Protein AF-A0A0J6XKF6-F1 (afdb_monomer)

Solvent-accessible surface area (backbone atoms only — not comparable to full-atom values): 7066 Å² total; per-residue (Å²): 132,75,73,51,77,69,74,64,71,83,56,68,88,25,48,46,90,86,54,68,36,52,12,81,83,78,58,50,76,26,40,32,30,39,88,82,63,46,31,32,48,68,67,58,46,34,51,47,52,69,75,41,78,88,53,66,70,36,59,46,75,84,47,89,100,44,85,65,45,46,38,28,28,76,81,47,45,34,75,59,80,85,62,72,72,78,72,7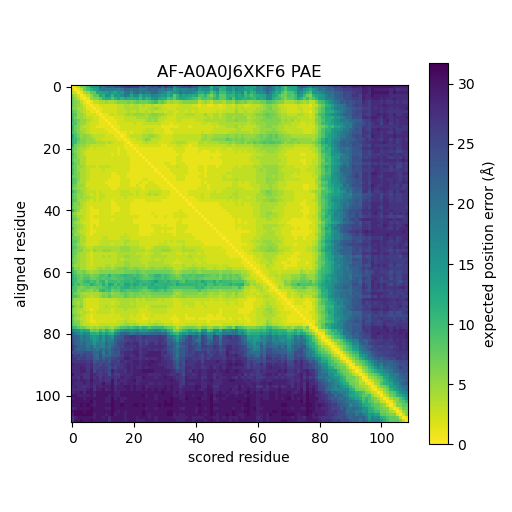9,68,75,81,74,75,76,75,76,86,57,97,79,71,67,85,80,88,76,87,82,134

pLDDT: mean 78.41, std 20.18, range [34.53, 98.44]

Nearest PDB structures (foldseek):
  4e7x-assembly2_B  TM=2.929E-01  e=8.568E+00  Schizosaccharomyces pombe 972h-

Foldseek 3Di:
DDADQFADPVDCVQFQPPFWAQAPQHGDTARGAAPVRHRHDRVSLSVVQVVCVVAAWDWADDDPPDDIDTQTHPRHGYDHPPPVPPPPPPPPPPDPDDPPPPDDDDDDD

Sequence (109 aa):
MAAYRYLNWGDASHYDRTRDLPCVLCGRPTPLRSHTAEPVHKVCAEDWNAGNPDQPRRYTLPAKDKPQYDVGTWRFHNDGLNTATPRRTAVTELRPPGPEDGPLDLFAA

Mean predicted aligned error: 12.8 Å

Structure (mmCIF, N/CA/C/O backbone):
data_AF-A0A0J6XKF6-F1
#
_entry.id   AF-A0A0J6XKF6-F1
#
loop_
_atom_site.group_PDB
_atom_site.id
_atom_site.type_symbol
_atom_site.label_atom_id
_atom_site.label_alt_id
_atom_site.label_comp_id
_atom_site.label_asym_id
_atom_site.label_entity_id
_atom_site.label_seq_id
_atom_site.pdbx_PDB_ins_code
_atom_site.Cartn_x
_atom_site.Cartn_y
_atom_site.Cartn_z
_atom_site.occupancy
_atom_site.B_iso_or_equiv
_atom_site.auth_seq_id
_atom_site.auth_comp_id
_atom_site.auth_asym_id
_atom_site.auth_atom_id
_atom_site.pdbx_PDB_model_num
ATOM 1 N N . MET A 1 1 ? 17.480 -5.467 -11.869 1.00 49.34 1 MET A N 1
ATOM 2 C CA . MET A 1 1 ? 16.355 -4.519 -11.705 1.00 49.34 1 MET A CA 1
ATOM 3 C C . MET A 1 1 ? 16.319 -4.104 -10.246 1.00 49.34 1 MET A C 1
ATOM 5 O O . MET A 1 1 ? 16.296 -4.987 -9.402 1.00 49.34 1 MET A O 1
ATOM 9 N N . ALA A 1 2 ? 16.416 -2.811 -9.935 1.00 48.88 2 ALA A N 1
ATOM 10 C CA . ALA A 1 2 ? 16.329 -2.358 -8.548 1.00 48.88 2 ALA A CA 1
ATOM 11 C C . ALA A 1 2 ? 14.874 -2.478 -8.078 1.00 48.88 2 ALA A C 1
ATO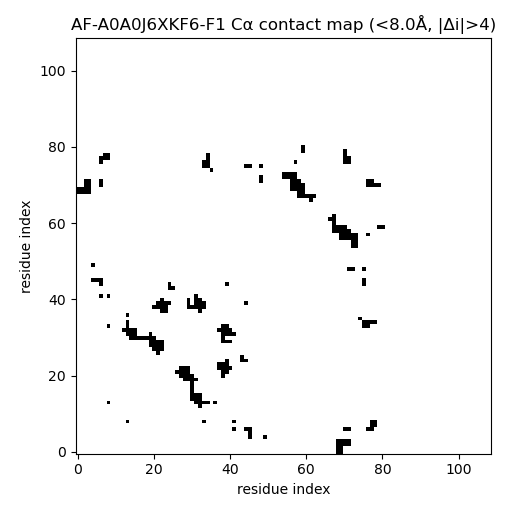M 13 O O . ALA A 1 2 ? 13.980 -1.925 -8.719 1.00 48.88 2 ALA A O 1
ATOM 14 N N . ALA A 1 3 ? 14.647 -3.225 -6.998 1.00 59.16 3 ALA A N 1
ATOM 15 C CA . ALA A 1 3 ? 13.335 -3.304 -6.380 1.00 59.16 3 ALA A CA 1
ATOM 16 C C . ALA A 1 3 ? 12.975 -1.935 -5.801 1.00 59.16 3 ALA A C 1
ATOM 18 O O . ALA A 1 3 ? 13.797 -1.298 -5.133 1.00 59.16 3 ALA A O 1
ATOM 19 N N . TYR A 1 4 ? 11.765 -1.459 -6.079 1.00 65.81 4 TYR A N 1
ATOM 20 C CA . TYR A 1 4 ? 11.335 -0.171 -5.556 1.00 65.81 4 TYR A CA 1
ATOM 21 C C . TYR A 1 4 ? 11.177 -0.285 -4.041 1.00 65.81 4 TYR A C 1
ATOM 23 O O . TYR A 1 4 ? 10.432 -1.127 -3.541 1.00 65.81 4 TYR A O 1
ATOM 31 N N . ARG A 1 5 ? 11.930 0.547 -3.317 1.00 68.06 5 ARG A N 1
ATOM 32 C CA . ARG A 1 5 ? 12.084 0.430 -1.862 1.00 68.06 5 ARG A CA 1
ATOM 33 C C . ARG A 1 5 ? 10.950 1.083 -1.069 1.00 68.06 5 ARG A C 1
ATOM 35 O O . ARG A 1 5 ? 10.733 0.703 0.071 1.00 68.06 5 ARG A O 1
ATOM 42 N N . TYR A 1 6 ? 10.240 2.040 -1.668 1.00 84.88 6 TYR A N 1
ATOM 43 C CA . TYR A 1 6 ? 9.215 2.838 -0.991 1.00 84.88 6 TYR A CA 1
ATOM 44 C C . TYR A 1 6 ? 7.879 2.847 -1.738 1.00 84.88 6 TYR A C 1
ATOM 46 O O . TYR A 1 6 ? 7.825 2.859 -2.953 1.00 84.88 6 TYR A O 1
ATOM 54 N N . LEU A 1 7 ? 6.753 2.870 -1.054 1.00 90.19 7 LEU A N 1
ATOM 55 C CA . LEU A 1 7 ? 5.475 3.039 -1.731 1.00 90.19 7 LEU A CA 1
ATOM 56 C C . LEU A 1 7 ? 5.171 4.538 -1.888 1.00 90.19 7 LEU A C 1
ATOM 58 O O . LEU A 1 7 ? 5.540 5.359 -1.055 1.00 90.19 7 LEU A O 1
ATOM 62 N N . ASN A 1 8 ? 4.527 4.950 -2.966 1.00 88.00 8 ASN A N 1
ATOM 63 C CA . ASN A 1 8 ? 4.045 6.300 -3.190 1.00 88.00 8 ASN A CA 1
ATOM 64 C C . ASN A 1 8 ? 2.521 6.251 -3.263 1.00 88.00 8 ASN A C 1
ATOM 66 O O . ASN A 1 8 ? 1.943 6.140 -4.336 1.00 88.00 8 ASN A O 1
ATOM 70 N N . TRP A 1 9 ? 1.901 6.323 -2.089 1.00 90.31 9 TRP A N 1
ATOM 71 C CA . TRP A 1 9 ? 0.452 6.375 -1.889 1.00 90.31 9 TRP A CA 1
ATOM 72 C C . TRP A 1 9 ? 0.010 7.776 -1.458 1.00 90.31 9 TRP A C 1
ATOM 74 O O . TRP A 1 9 ? -0.803 7.932 -0.555 1.00 90.31 9 TRP A O 1
ATOM 84 N N . GLY A 1 10 ? 0.623 8.811 -2.041 1.00 85.25 10 GLY A N 1
ATOM 85 C CA . GLY A 1 10 ? 0.287 10.207 -1.742 1.00 85.25 10 GLY A CA 1
ATOM 86 C C . GLY A 1 10 ? -1.058 10.659 -2.320 1.00 85.25 10 GLY A C 1
ATOM 87 O O . GLY A 1 10 ? -1.545 11.724 -1.945 1.00 85.25 10 GLY A O 1
ATOM 88 N N . ASP A 1 11 ? -1.652 9.875 -3.223 1.00 86.75 11 ASP A N 1
ATOM 89 C CA . ASP A 1 11 ? -2.969 10.161 -3.783 1.00 86.75 11 ASP A CA 1
ATOM 90 C C . ASP A 1 11 ? -4.073 10.019 -2.722 1.00 86.75 11 ASP A C 1
ATOM 92 O O . ASP A 1 11 ? -4.058 9.112 -1.886 1.00 86.75 11 ASP A O 1
ATOM 96 N N . ALA A 1 12 ? -5.055 10.922 -2.759 1.00 88.19 12 ALA A N 1
ATOM 97 C CA . ALA A 1 12 ? -6.137 10.956 -1.779 1.00 88.19 12 ALA A CA 1
ATOM 98 C C . ALA A 1 12 ? -7.028 9.702 -1.813 1.00 88.19 12 ALA A C 1
ATOM 100 O O . ALA A 1 12 ? -7.674 9.411 -0.807 1.00 88.19 12 ALA A O 1
ATOM 101 N N . SER A 1 13 ? -7.051 8.950 -2.919 1.00 89.12 13 SER A N 1
ATOM 102 C CA . SER A 1 13 ? -7.789 7.684 -3.038 1.00 89.12 13 SER A CA 1
ATOM 103 C C . SER A 1 13 ? -7.317 6.611 -2.055 1.00 89.12 13 SER A C 1
ATOM 105 O O . SER A 1 13 ? -8.110 5.760 -1.653 1.00 89.12 13 SER A O 1
ATOM 107 N N . HIS A 1 14 ? -6.069 6.693 -1.591 1.00 93.56 14 HIS A N 1
ATOM 108 C CA . HIS A 1 14 ? -5.555 5.809 -0.553 1.00 93.56 14 HIS A CA 1
ATOM 109 C C . HIS A 1 14 ? -6.029 6.182 0.855 1.00 93.56 14 HIS A C 1
ATOM 111 O O . HIS A 1 14 ? -5.785 5.420 1.784 1.00 93.56 14 HIS A O 1
ATOM 117 N N . TYR A 1 15 ? -6.692 7.321 1.059 1.00 94.19 15 TYR A N 1
ATOM 118 C CA . TYR A 1 15 ? -7.076 7.800 2.386 1.00 94.19 15 TYR A CA 1
ATOM 119 C C . TYR A 1 15 ? -8.593 7.768 2.576 1.00 94.19 15 TYR A C 1
ATOM 121 O O . TYR A 1 15 ? -9.328 8.602 2.047 1.00 94.19 15 TYR A O 1
ATOM 129 N N . ASP A 1 16 ? -9.065 6.858 3.424 1.00 94.00 16 ASP A N 1
ATOM 130 C CA . ASP A 1 16 ? -10.431 6.885 3.938 1.00 94.00 16 ASP A CA 1
ATOM 131 C C . ASP A 1 16 ? -10.503 7.873 5.108 1.00 94.00 16 ASP A C 1
ATOM 133 O O . ASP A 1 16 ? -10.082 7.586 6.226 1.00 94.00 16 ASP A O 1
ATOM 137 N N . ARG A 1 17 ? -11.027 9.072 4.841 1.00 92.50 17 ARG A N 1
ATOM 138 C CA . ARG A 1 17 ? -11.129 10.147 5.843 1.00 92.50 17 ARG A CA 1
ATOM 139 C C . ARG A 1 17 ? -12.273 9.953 6.838 1.00 92.50 17 ARG A C 1
ATOM 141 O O . ARG A 1 17 ? -12.425 10.769 7.741 1.00 92.50 17 ARG A O 1
ATOM 148 N N . THR A 1 18 ? -13.106 8.933 6.640 1.00 94.38 18 THR A N 1
ATOM 149 C CA . THR A 1 18 ? -14.315 8.719 7.446 1.00 94.38 18 THR A CA 1
ATOM 150 C C . THR A 1 18 ? -14.114 7.702 8.555 1.00 94.38 18 THR A C 1
ATOM 152 O O . THR A 1 18 ? -14.823 7.753 9.559 1.00 94.38 18 THR A O 1
ATOM 155 N N . ARG A 1 19 ? -13.161 6.779 8.388 1.00 94.12 19 ARG A N 1
ATOM 156 C CA . ARG A 1 19 ? -12.911 5.717 9.362 1.00 94.12 19 ARG A CA 1
ATOM 157 C C . ARG A 1 19 ? -11.501 5.146 9.283 1.00 94.12 19 ARG A C 1
ATOM 159 O O . ARG A 1 19 ? -10.967 4.860 8.207 1.00 94.12 19 ARG A O 1
ATOM 166 N N . ASP A 1 20 ? -10.988 4.820 10.460 1.00 97.00 20 ASP A N 1
ATOM 167 C CA . ASP A 1 20 ? -9.832 3.951 10.604 1.00 97.00 20 ASP A CA 1
ATOM 168 C C . ASP A 1 20 ? -10.272 2.487 10.634 1.00 97.00 20 ASP A C 1
ATOM 170 O O . ASP A 1 20 ? -11.270 2.121 11.257 1.00 97.00 20 ASP A O 1
ATOM 174 N N . LEU A 1 21 ? -9.501 1.636 9.964 1.00 97.75 21 LEU A N 1
ATOM 175 C CA . LEU A 1 21 ? -9.660 0.184 10.000 1.00 97.75 21 LEU A CA 1
ATOM 176 C C . LEU A 1 21 ? -8.360 -0.458 10.493 1.00 97.75 21 LEU A C 1
ATOM 178 O O . LEU A 1 21 ? -7.294 0.137 10.324 1.00 97.75 21 LEU A O 1
ATOM 182 N N . PRO A 1 22 ? -8.407 -1.651 11.107 1.00 98.31 22 PRO A N 1
ATOM 183 C CA . PRO A 1 22 ? -7.199 -2.331 11.553 1.00 98.31 22 PRO A CA 1
ATOM 184 C C . PRO A 1 22 ? -6.321 -2.688 10.352 1.00 98.31 22 PRO A C 1
ATOM 186 O O . PRO A 1 22 ? -6.782 -3.296 9.388 1.00 98.31 22 PRO A O 1
ATOM 189 N N . CYS A 1 23 ? -5.045 -2.317 10.419 1.00 98.44 23 CYS A N 1
ATOM 190 C CA . CYS A 1 23 ? -4.045 -2.681 9.427 1.00 98.44 23 CYS A CA 1
ATOM 191 C C . CYS A 1 23 ? -3.959 -4.206 9.295 1.00 98.44 23 CYS A C 1
ATOM 193 O O . CYS A 1 23 ? -3.734 -4.896 10.289 1.00 98.44 23 CYS A O 1
ATOM 195 N N . VAL A 1 24 ? -4.057 -4.733 8.075 1.00 98.31 24 VAL A N 1
ATOM 196 C CA . VAL A 1 24 ? -4.030 -6.184 7.806 1.00 98.31 24 VAL A CA 1
ATOM 197 C C . VAL A 1 24 ? -2.705 -6.862 8.169 1.00 98.31 24 VAL A C 1
ATOM 199 O O . VAL A 1 24 ? -2.636 -8.086 8.186 1.00 98.31 24 VAL A O 1
ATOM 202 N N . LEU A 1 25 ? -1.651 -6.087 8.445 1.00 98.12 25 LEU A N 1
ATOM 203 C CA . LEU A 1 25 ? -0.327 -6.602 8.804 1.00 98.12 25 LEU A CA 1
ATOM 204 C C . LEU A 1 25 ? -0.008 -6.466 10.297 1.00 98.12 25 LEU A C 1
ATOM 206 O O . LEU A 1 25 ? 0.581 -7.373 10.871 1.00 98.12 25 LEU A O 1
ATOM 210 N N . CYS A 1 26 ? -0.382 -5.353 10.938 1.00 98.12 26 CYS A N 1
ATOM 211 C CA . CYS A 1 26 ? -0.018 -5.084 12.338 1.00 98.12 26 CYS A CA 1
ATOM 212 C C . CYS A 1 26 ? -1.216 -4.899 13.284 1.00 98.12 26 CYS A C 1
ATOM 214 O O . CYS A 1 26 ? -1.023 -4.694 14.481 1.00 98.12 26 CYS A O 1
ATOM 216 N N . GLY A 1 27 ? -2.447 -4.908 12.767 1.00 98.00 27 GLY A N 1
ATOM 217 C CA . GLY A 1 27 ? -3.694 -4.766 13.528 1.00 98.00 27 GLY A CA 1
ATOM 218 C C . GLY A 1 27 ? -4.005 -3.356 14.043 1.00 98.00 27 GLY A C 1
ATOM 219 O O . GLY A 1 27 ? -5.131 -3.095 14.459 1.00 98.00 27 GLY A O 1
ATOM 220 N N . ARG A 1 28 ? -3.050 -2.420 14.006 1.00 98.19 28 ARG A N 1
ATOM 221 C CA . ARG A 1 28 ? -3.255 -1.042 14.484 1.00 98.19 28 ARG A CA 1
ATOM 222 C C . ARG A 1 28 ? -4.155 -0.247 13.527 1.00 98.19 28 ARG A C 1
ATOM 224 O O . ARG A 1 28 ? -4.087 -0.490 12.322 1.00 98.19 28 ARG A O 1
ATOM 231 N N . PRO A 1 29 ? -4.959 0.710 14.021 1.00 98.19 29 PRO A N 1
ATOM 232 C CA . PRO A 1 29 ? -5.844 1.508 13.175 1.00 98.19 29 PRO A CA 1
ATOM 233 C C . PRO A 1 29 ? -5.069 2.283 12.096 1.00 98.19 29 PRO A C 1
ATOM 235 O O . PRO A 1 29 ? -3.956 2.766 12.332 1.00 98.19 29 PRO A O 1
ATOM 238 N N . THR A 1 30 ? -5.649 2.371 10.898 1.00 97.62 30 THR A N 1
ATOM 239 C CA . THR A 1 30 ? -5.123 3.155 9.777 1.00 97.62 30 THR A CA 1
ATOM 240 C C . THR A 1 30 ? -6.245 3.743 8.909 1.00 97.62 30 THR A C 1
ATOM 242 O O . THR A 1 30 ? -7.178 3.015 8.532 1.00 97.62 30 THR A O 1
ATOM 245 N N . PRO A 1 31 ? -6.135 5.022 8.505 1.00 96.94 31 PRO A N 1
ATOM 246 C CA . PRO A 1 31 ? -6.993 5.601 7.471 1.00 96.94 31 PRO A CA 1
ATOM 247 C C . PRO A 1 31 ? -6.545 5.178 6.064 1.00 96.94 31 PRO A C 1
ATOM 249 O O . PRO A 1 31 ? -7.267 5.369 5.090 1.00 96.94 31 PRO A O 1
ATOM 252 N N . LEU A 1 32 ? -5.344 4.606 5.940 1.00 96.56 32 LEU A N 1
ATOM 253 C CA . LEU A 1 32 ? -4.717 4.309 4.661 1.00 96.56 32 LEU A CA 1
ATOM 254 C C . LEU A 1 32 ? -5.231 2.993 4.060 1.00 96.56 32 LEU A C 1
ATOM 256 O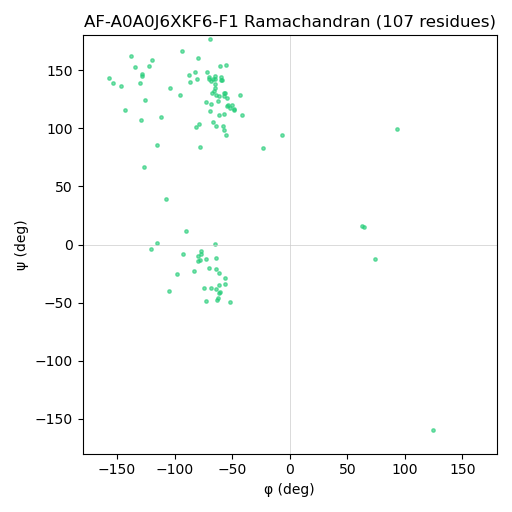 O . LEU A 1 32 ? -5.582 2.051 4.780 1.00 96.56 32 LEU A O 1
ATOM 260 N N . ARG A 1 33 ? -5.272 2.937 2.733 1.00 96.06 33 ARG A N 1
ATOM 261 C CA . ARG A 1 33 ? -5.752 1.828 1.913 1.00 96.06 33 ARG A CA 1
ATOM 262 C C . ARG A 1 33 ? -4.709 1.497 0.852 1.00 96.06 33 ARG A C 1
ATOM 264 O O . ARG A 1 33 ? -4.130 2.404 0.266 1.00 96.06 33 ARG A O 1
ATOM 271 N N . SER A 1 34 ? -4.478 0.218 0.584 1.00 94.12 34 SER A N 1
ATOM 272 C CA . SER A 1 34 ? -3.703 -0.217 -0.583 1.00 94.12 34 SER A CA 1
ATOM 273 C C . SER A 1 34 ? -4.473 0.060 -1.884 1.00 94.12 34 SER A C 1
ATOM 275 O O . SER A 1 34 ? -5.642 0.447 -1.860 1.00 94.12 34 SER A O 1
ATOM 277 N N . HIS A 1 35 ? -3.853 -0.226 -3.031 1.00 89.75 35 HIS A N 1
ATOM 278 C CA . HIS A 1 35 ? -4.525 -0.189 -4.336 1.00 89.75 35 HIS A CA 1
ATOM 279 C C . HIS A 1 35 ? -5.775 -1.098 -4.406 1.00 89.75 35 HIS A C 1
ATOM 281 O O . HIS A 1 35 ? -6.731 -0.804 -5.116 1.00 89.75 35 HIS A O 1
ATOM 287 N N . THR A 1 36 ? -5.802 -2.193 -3.638 1.00 89.50 36 THR A N 1
ATOM 288 C CA . THR A 1 36 ? -6.939 -3.128 -3.528 1.00 89.50 36 THR A CA 1
ATOM 289 C C . THR A 1 36 ? -7.923 -2.761 -2.413 1.00 89.50 36 THR A C 1
ATOM 291 O O . THR A 1 36 ? -8.788 -3.562 -2.066 1.00 89.50 36 THR A O 1
ATOM 294 N N . ALA A 1 37 ? -7.803 -1.558 -1.847 1.00 91.94 37 ALA A N 1
ATOM 295 C CA . ALA A 1 37 ? -8.564 -1.075 -0.698 1.00 91.94 37 ALA A CA 1
ATOM 296 C C . ALA A 1 37 ? -8.320 -1.830 0.630 1.00 91.94 37 ALA A C 1
ATOM 298 O O . ALA A 1 37 ? -9.077 -1.645 1.586 1.00 91.94 37 ALA A O 1
ATOM 299 N N . GLU A 1 38 ? -7.253 -2.635 0.744 1.00 95.69 38 GLU A N 1
ATOM 300 C CA . GLU A 1 38 ? -6.876 -3.261 2.021 1.00 95.69 38 GLU A CA 1
ATOM 301 C C . GLU A 1 38 ? -6.408 -2.186 3.016 1.00 95.69 38 GLU A C 1
ATOM 303 O O . GLU A 1 38 ? -5.549 -1.373 2.664 1.00 95.69 38 GLU A O 1
ATOM 308 N N . PRO A 1 39 ? -6.911 -2.160 4.265 1.00 97.69 39 PRO A N 1
ATOM 309 C CA . PRO A 1 39 ? -6.410 -1.235 5.270 1.00 97.69 39 PRO A CA 1
ATOM 310 C C . PRO A 1 39 ? -4.990 -1.629 5.668 1.00 97.69 39 PRO A C 1
ATOM 312 O O . PRO A 1 39 ? -4.763 -2.698 6.229 1.00 97.69 39 PRO A O 1
ATOM 315 N N . VAL A 1 40 ? -4.008 -0.783 5.370 1.00 98.12 40 VAL A N 1
ATOM 316 C CA . VAL A 1 40 ? -2.602 -1.094 5.645 1.00 98.12 40 VAL A CA 1
ATOM 317 C C . VAL A 1 40 ? -1.797 0.187 5.823 1.00 98.12 40 VAL A C 1
ATOM 319 O O . VAL A 1 40 ? -2.003 1.163 5.106 1.00 98.12 40 VAL A O 1
ATOM 322 N N . HIS A 1 41 ? -0.884 0.224 6.795 1.00 97.44 41 HIS A N 1
ATOM 323 C CA . HIS A 1 41 ? 0.081 1.323 6.870 1.00 97.44 41 HIS A CA 1
ATOM 324 C C . HIS A 1 41 ? 1.076 1.204 5.721 1.00 97.44 41 HIS A C 1
ATOM 326 O O . HIS A 1 41 ? 1.540 0.108 5.412 1.00 97.44 41 HIS A O 1
ATOM 332 N N . LYS A 1 42 ? 1.477 2.341 5.153 1.00 94.62 42 LYS A N 1
ATOM 333 C CA . LYS A 1 42 ? 2.491 2.397 4.096 1.00 94.62 42 LYS A CA 1
ATOM 334 C C . LYS A 1 42 ? 3.766 1.643 4.490 1.00 94.62 42 LYS A C 1
ATOM 336 O O . LYS A 1 42 ? 4.215 0.786 3.744 1.00 94.62 42 LYS A O 1
ATOM 341 N N . VAL A 1 43 ? 4.283 1.913 5.690 1.00 95.81 43 VAL A N 1
ATOM 342 C CA . VAL A 1 43 ? 5.495 1.259 6.204 1.00 95.81 43 VAL A CA 1
ATOM 343 C C . VAL A 1 43 ? 5.321 -0.254 6.338 1.00 95.81 43 VAL A C 1
ATOM 345 O O . VAL A 1 43 ? 6.184 -1.006 5.914 1.00 95.81 43 VAL A O 1
ATOM 348 N N . CYS A 1 44 ? 4.165 -0.727 6.818 1.00 97.12 44 CYS A N 1
ATOM 349 C CA . CYS A 1 44 ? 3.915 -2.163 6.915 1.00 97.12 44 CYS A CA 1
ATOM 350 C C . CYS A 1 44 ? 3.891 -2.823 5.529 1.00 97.12 44 CYS A C 1
ATOM 352 O O . CYS A 1 44 ? 4.396 -3.929 5.366 1.00 97.12 44 CYS A O 1
ATOM 354 N N . ALA A 1 45 ? 3.321 -2.153 4.528 1.00 96.00 45 ALA A N 1
ATOM 355 C CA . ALA A 1 45 ? 3.306 -2.649 3.157 1.00 96.00 45 ALA A CA 1
ATOM 356 C C . ALA A 1 45 ? 4.709 -2.658 2.513 1.00 96.00 45 ALA A C 1
ATOM 358 O O . ALA A 1 45 ? 5.047 -3.596 1.789 1.00 96.00 45 ALA A O 1
ATOM 359 N N . GLU A 1 46 ? 5.542 -1.654 2.799 1.00 94.19 46 GLU A N 1
ATOM 360 C CA . GLU A 1 46 ? 6.954 -1.608 2.391 1.00 94.19 46 GLU A CA 1
ATOM 361 C C . GLU A 1 46 ? 7.766 -2.741 3.036 1.00 94.19 46 GLU A C 1
ATOM 363 O O . GLU A 1 46 ? 8.458 -3.476 2.328 1.00 94.19 46 GLU A O 1
ATOM 368 N N . ASP A 1 47 ? 7.617 -2.941 4.348 1.00 95.06 47 ASP A N 1
ATOM 369 C CA . ASP A 1 47 ? 8.262 -4.030 5.090 1.00 95.06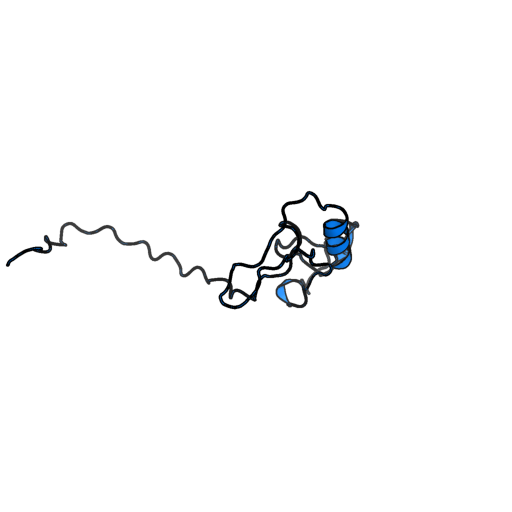 47 ASP A CA 1
ATOM 370 C C . ASP A 1 47 ? 7.829 -5.398 4.554 1.00 95.06 47 ASP A C 1
ATOM 372 O O . ASP A 1 47 ? 8.656 -6.292 4.370 1.00 95.06 47 ASP A O 1
ATOM 376 N N . TRP A 1 48 ? 6.543 -5.558 4.223 1.00 95.12 48 TRP A N 1
ATOM 377 C CA . TRP A 1 48 ? 6.043 -6.777 3.594 1.00 95.12 48 TRP A CA 1
ATOM 378 C C . TRP A 1 48 ? 6.688 -7.008 2.224 1.00 95.12 48 TRP A C 1
ATOM 380 O O . TRP A 1 48 ? 7.165 -8.107 1.953 1.00 95.12 48 TRP A O 1
ATOM 390 N N . ASN A 1 49 ? 6.782 -5.983 1.374 1.00 93.19 49 ASN A N 1
ATOM 391 C CA . ASN A 1 49 ? 7.452 -6.096 0.075 1.00 93.19 49 ASN A CA 1
ATOM 392 C C . ASN A 1 49 ? 8.941 -6.454 0.197 1.00 93.19 49 ASN A C 1
ATOM 394 O O . ASN A 1 49 ? 9.459 -7.150 -0.675 1.00 93.19 49 ASN A O 1
ATOM 398 N N . ALA A 1 50 ? 9.623 -5.967 1.237 1.00 91.12 50 ALA A N 1
ATOM 399 C CA . ALA A 1 50 ? 11.025 -6.283 1.505 1.00 91.12 50 ALA A CA 1
ATOM 400 C C . ALA A 1 50 ? 11.207 -7.703 2.070 1.00 91.12 50 ALA A C 1
ATOM 402 O O . ALA A 1 50 ? 12.167 -8.385 1.716 1.00 91.12 50 ALA A O 1
ATOM 403 N N . GLY A 1 51 ? 10.280 -8.155 2.919 1.00 92.88 51 GLY A N 1
ATOM 404 C CA . GLY A 1 51 ? 10.294 -9.484 3.534 1.00 92.88 51 GLY A CA 1
ATOM 405 C C . GLY A 1 51 ? 9.796 -10.620 2.635 1.00 92.88 51 GLY A C 1
ATOM 406 O O . GLY A 1 51 ? 9.949 -11.779 3.006 1.00 92.88 51 GLY A O 1
ATOM 407 N N . ASN A 1 52 ? 9.217 -10.309 1.470 1.00 92.31 52 ASN A N 1
ATOM 408 C CA . ASN A 1 52 ? 8.648 -11.292 0.543 1.00 92.31 52 ASN A CA 1
ATOM 409 C C . ASN A 1 52 ? 9.222 -11.129 -0.886 1.00 92.31 52 ASN A C 1
ATOM 411 O O . ASN A 1 52 ? 8.507 -10.709 -1.804 1.00 92.31 52 ASN A O 1
ATOM 415 N N . PRO A 1 53 ? 10.526 -11.403 -1.098 1.00 88.88 53 PRO A N 1
ATOM 416 C CA . PRO A 1 53 ? 11.195 -11.202 -2.389 1.00 88.88 53 PRO A CA 1
ATOM 417 C C . PRO A 1 53 ? 10.751 -12.188 -3.483 1.00 88.88 53 PRO A C 1
ATOM 419 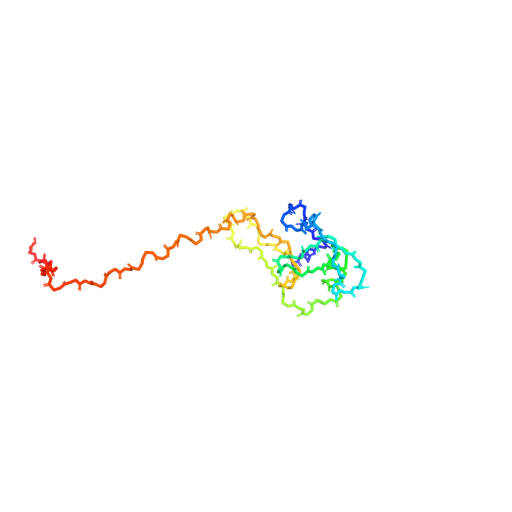O O . PRO A 1 53 ? 10.942 -11.917 -4.666 1.00 88.88 53 PRO A O 1
ATOM 422 N N . ASP A 1 54 ? 10.173 -13.320 -3.092 1.00 91.25 54 ASP A N 1
ATOM 423 C CA . ASP A 1 54 ? 9.634 -14.378 -3.949 1.00 91.25 54 ASP A CA 1
ATOM 424 C C . ASP A 1 54 ? 8.237 -14.055 -4.502 1.00 91.25 54 ASP A C 1
ATOM 426 O O . ASP A 1 54 ? 7.771 -14.697 -5.446 1.00 91.25 54 ASP A O 1
ATOM 430 N N . GLN A 1 55 ? 7.564 -13.044 -3.948 1.00 92.50 55 GLN A N 1
ATOM 431 C CA . GLN A 1 55 ? 6.226 -12.668 -4.386 1.00 92.50 55 GLN A CA 1
ATOM 432 C C . GLN A 1 55 ? 6.242 -12.036 -5.782 1.00 92.50 55 GLN A C 1
ATOM 434 O O . GLN A 1 55 ? 7.139 -11.246 -6.101 1.00 92.50 55 GLN A O 1
ATOM 439 N N . PRO A 1 56 ? 5.210 -12.303 -6.607 1.00 91.25 56 PRO A N 1
ATOM 440 C CA . PRO A 1 56 ? 5.087 -11.721 -7.934 1.00 91.25 56 PRO A CA 1
ATOM 441 C C . PRO A 1 56 ? 5.231 -10.193 -7.916 1.00 91.25 56 PRO A C 1
ATOM 443 O O . PRO A 1 56 ? 4.427 -9.468 -7.315 1.00 91.25 56 PRO A O 1
ATOM 446 N N . ARG A 1 57 ? 6.269 -9.706 -8.60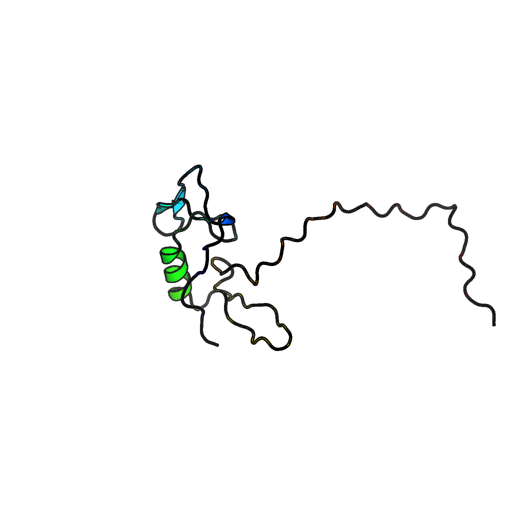3 1.00 90.38 57 ARG A N 1
ATOM 447 C CA . ARG A 1 57 ? 6.554 -8.278 -8.756 1.00 90.38 57 ARG A CA 1
ATOM 448 C C . ARG A 1 57 ? 5.686 -7.679 -9.853 1.00 90.38 57 ARG A C 1
ATOM 450 O O . ARG A 1 57 ? 5.436 -8.305 -10.885 1.00 90.38 57 ARG A O 1
ATOM 457 N N . ARG A 1 58 ? 5.244 -6.446 -9.635 1.00 89.56 58 ARG A N 1
ATOM 458 C CA . ARG A 1 58 ? 4.550 -5.640 -10.633 1.00 89.56 58 ARG A CA 1
ATOM 459 C C . ARG A 1 58 ? 5.527 -4.599 -11.160 1.00 89.56 58 ARG A C 1
ATOM 461 O O . ARG A 1 58 ? 6.214 -3.936 -10.392 1.00 89.56 58 ARG A O 1
ATOM 468 N N . TYR A 1 59 ? 5.554 -4.436 -12.474 1.00 87.75 59 TYR A N 1
ATOM 469 C CA . TYR A 1 59 ? 6.392 -3.454 -13.151 1.00 87.75 59 TYR A CA 1
ATOM 470 C C . TYR A 1 59 ? 5.523 -2.474 -13.934 1.00 87.75 59 TYR A C 1
ATOM 472 O O . TYR A 1 59 ? 4.377 -2.781 -14.275 1.00 87.75 59 TYR A O 1
ATOM 480 N N . THR A 1 60 ? 6.061 -1.295 -14.236 1.00 84.56 60 THR A N 1
ATOM 481 C CA . THR A 1 60 ? 5.405 -0.369 -15.163 1.00 84.56 60 THR A CA 1
ATOM 482 C C . THR A 1 60 ? 5.228 -0.986 -16.548 1.00 84.56 60 THR A C 1
ATOM 484 O O . THR A 1 60 ? 5.969 -1.884 -16.957 1.00 84.56 60 THR A O 1
ATOM 487 N N . LEU A 1 61 ? 4.222 -0.510 -17.285 1.00 82.31 61 LEU A N 1
ATOM 488 C CA . LEU A 1 61 ? 4.080 -0.870 -18.690 1.00 82.31 61 LEU A CA 1
ATOM 489 C C . LEU A 1 61 ? 5.266 -0.308 -19.489 1.00 82.31 61 LEU A C 1
ATOM 491 O O . LEU A 1 61 ? 5.736 0.793 -19.178 1.00 82.31 61 LEU A O 1
ATOM 495 N N . PRO A 1 62 ? 5.744 -1.030 -20.516 1.00 79.50 62 PRO A N 1
ATOM 496 C CA . PRO A 1 62 ? 6.768 -0.506 -21.404 1.00 79.50 62 PRO A CA 1
ATOM 497 C C . PRO A 1 62 ? 6.234 0.751 -22.100 1.00 79.50 62 PRO A C 1
ATOM 499 O O . PRO A 1 62 ? 5.155 0.737 -22.691 1.00 79.50 62 PRO A O 1
ATOM 502 N N . ALA A 1 63 ? 6.989 1.843 -22.022 1.00 79.81 63 ALA A N 1
ATOM 503 C CA . ALA A 1 63 ? 6.670 3.095 -22.692 1.00 79.81 63 ALA A CA 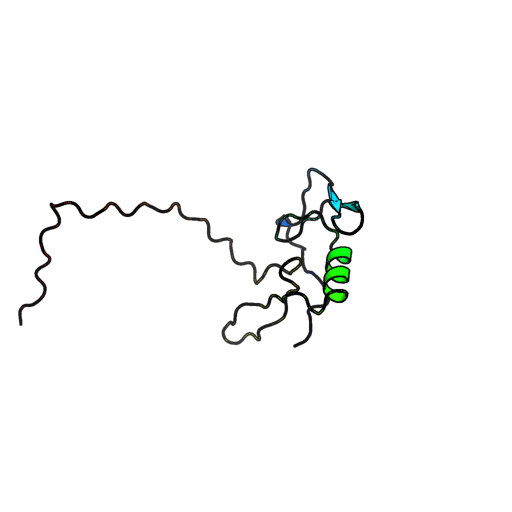1
ATOM 504 C C . ALA A 1 63 ? 7.884 3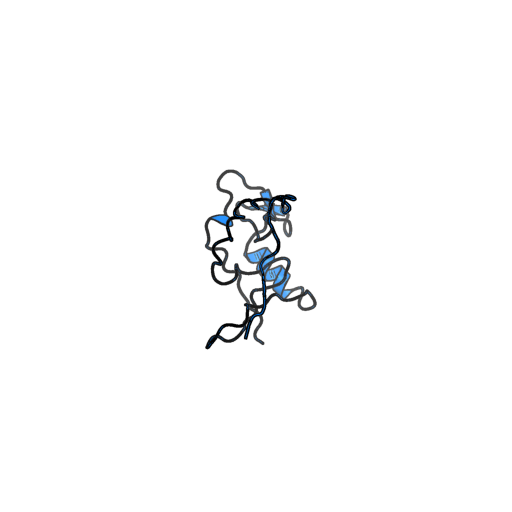.569 -23.490 1.00 79.81 63 ALA A C 1
ATOM 506 O O . ALA A 1 63 ? 9.030 3.347 -23.093 1.00 79.81 63 ALA A O 1
ATOM 507 N N . LYS A 1 64 ? 7.627 4.223 -24.627 1.00 83.38 64 LYS A N 1
ATOM 508 C CA . LYS A 1 64 ? 8.686 4.784 -25.467 1.00 83.38 64 LYS A CA 1
ATOM 509 C C . LYS A 1 64 ? 9.543 5.736 -24.624 1.00 83.38 64 LYS A C 1
ATOM 511 O O . LYS A 1 64 ? 9.004 6.576 -23.905 1.00 83.38 64 LYS A O 1
ATOM 516 N N . ASP A 1 65 ? 10.857 5.551 -24.689 1.00 83.94 65 ASP A N 1
ATOM 517 C CA . ASP A 1 65 ? 11.859 6.369 -23.996 1.00 83.94 65 ASP A CA 1
ATOM 518 C C . ASP A 1 65 ? 11.778 6.340 -22.454 1.00 83.94 65 ASP A C 1
ATOM 520 O O . ASP A 1 65 ? 12.389 7.172 -21.782 1.00 83.94 65 ASP A O 1
ATOM 524 N N . LYS A 1 66 ? 11.061 5.368 -21.863 1.00 76.31 66 LYS A N 1
ATOM 525 C CA . LYS A 1 66 ? 11.022 5.165 -20.408 1.00 76.31 66 LYS A CA 1
ATOM 526 C C . LYS A 1 66 ? 11.390 3.727 -20.042 1.00 76.31 66 LYS A C 1
ATOM 528 O O . LYS A 1 66 ? 10.727 2.798 -20.504 1.00 76.31 66 LYS A O 1
ATOM 533 N N . PRO A 1 67 ? 12.406 3.515 -19.185 1.00 78.56 67 PRO A N 1
ATOM 534 C CA . PRO A 1 67 ? 12.722 2.178 -18.714 1.00 78.56 67 PRO A CA 1
ATOM 535 C C . PRO A 1 67 ? 11.567 1.632 -17.872 1.00 78.56 67 PRO A C 1
ATOM 537 O O . PRO A 1 67 ? 10.951 2.356 -17.087 1.00 78.56 67 PRO A O 1
ATOM 540 N N . GLN A 1 68 ? 11.299 0.336 -18.014 1.00 81.81 68 GLN A N 1
ATOM 541 C CA . GLN A 1 68 ? 10.426 -0.380 -17.097 1.00 81.81 68 GLN A CA 1
ATOM 542 C C . GLN A 1 68 ? 11.070 -0.409 -15.704 1.00 81.81 68 GLN A C 1
ATOM 544 O O . GLN A 1 68 ? 12.261 -0.698 -15.569 1.00 81.81 68 GLN A O 1
ATOM 549 N N . TYR A 1 69 ? 10.290 -0.130 -14.664 1.00 82.75 69 TYR A N 1
ATOM 550 C CA . TYR A 1 69 ? 10.755 -0.198 -13.281 1.00 82.75 69 TYR A CA 1
ATOM 551 C C . TYR A 1 69 ? 9.742 -0.919 -12.396 1.00 82.75 69 TYR A C 1
ATOM 553 O O . TYR A 1 69 ? 8.550 -0.976 -12.701 1.00 82.75 69 TYR A O 1
ATOM 561 N N . ASP A 1 70 ? 10.257 -1.526 -11.328 1.00 88.31 70 ASP A N 1
ATOM 562 C CA . ASP A 1 70 ? 9.470 -2.216 -10.307 1.00 88.31 70 ASP A CA 1
ATOM 563 C C . ASP A 1 70 ? 8.583 -1.194 -9.585 1.00 88.31 70 ASP A C 1
ATOM 565 O O . ASP A 1 70 ? 9.030 -0.085 -9.294 1.00 88.31 70 ASP A O 1
ATOM 569 N N . VAL A 1 71 ? 7.329 -1.537 -9.317 1.00 90.12 71 VAL A N 1
ATOM 570 C CA . VAL A 1 71 ? 6.400 -0.693 -8.553 1.00 90.12 71 VAL A CA 1
ATOM 571 C C . VAL A 1 71 ? 5.974 -1.333 -7.236 1.00 90.12 71 VAL A C 1
ATOM 573 O O . VAL A 1 71 ? 5.194 -0.732 -6.508 1.00 90.12 71 VAL A O 1
ATOM 576 N N . GLY A 1 72 ? 6.482 -2.515 -6.901 1.00 90.75 72 GLY A N 1
ATOM 577 C CA . GLY A 1 72 ? 6.098 -3.289 -5.728 1.00 90.75 72 GLY A CA 1
ATOM 578 C C . GLY A 1 72 ? 5.638 -4.692 -6.107 1.00 90.75 72 GLY A C 1
ATOM 579 O O . GLY A 1 72 ? 5.926 -5.214 -7.183 1.00 90.75 72 GLY A O 1
ATOM 580 N N . THR A 1 73 ? 4.895 -5.321 -5.211 1.00 92.44 73 THR A N 1
ATOM 581 C CA . THR A 1 73 ? 4.239 -6.605 -5.473 1.00 92.44 73 THR A CA 1
ATOM 582 C C . THR A 1 73 ? 2.810 -6.396 -5.953 1.00 92.44 73 THR A C 1
ATOM 584 O O . THR A 1 73 ? 2.225 -5.324 -5.800 1.00 92.44 73 THR A O 1
ATOM 587 N N . TRP A 1 74 ? 2.189 -7.444 -6.486 1.00 91.56 74 TRP A N 1
ATOM 588 C CA . TRP A 1 74 ? 0.764 -7.392 -6.821 1.00 91.56 74 TRP A CA 1
ATOM 589 C C . TRP A 1 74 ? -0.131 -7.013 -5.641 1.00 91.56 74 TRP A C 1
ATOM 591 O O . TRP A 1 74 ? -1.105 -6.289 -5.835 1.00 91.56 74 TRP A O 1
ATOM 601 N N . ARG A 1 75 ? 0.230 -7.434 -4.425 1.00 93.75 75 ARG A N 1
ATOM 602 C CA . ARG A 1 75 ? -0.510 -7.085 -3.213 1.00 93.75 75 ARG A CA 1
ATOM 603 C C . ARG A 1 75 ? -0.313 -5.622 -2.818 1.00 93.75 75 ARG A C 1
ATOM 605 O O . ARG A 1 75 ? -1.285 -4.911 -2.579 1.00 93.75 75 ARG A O 1
ATOM 612 N N . PHE A 1 76 ? 0.938 -5.163 -2.783 1.00 94.06 76 PHE A N 1
ATOM 613 C CA . PHE A 1 76 ? 1.281 -3.792 -2.421 1.00 94.06 76 PHE A CA 1
ATOM 614 C C . PHE A 1 76 ? 2.205 -3.180 -3.470 1.00 94.06 76 PHE A C 1
ATOM 616 O O . PHE A 1 76 ? 3.393 -3.499 -3.538 1.00 94.06 76 PHE A O 1
ATOM 623 N N . HIS A 1 77 ? 1.663 -2.266 -4.268 1.00 92.75 77 HIS A N 1
ATOM 624 C CA . HIS A 1 77 ? 2.400 -1.543 -5.298 1.00 92.75 77 HIS A CA 1
ATOM 625 C C . HIS A 1 77 ? 2.020 -0.067 -5.336 1.00 92.75 77 HIS A C 1
ATOM 627 O O . HIS A 1 77 ? 0.983 0.340 -4.809 1.00 92.75 77 HIS A O 1
ATOM 633 N N . ASN A 1 78 ? 2.880 0.721 -5.973 1.00 88.44 78 ASN A N 1
ATOM 634 C CA . ASN A 1 78 ? 2.578 2.076 -6.402 1.00 88.44 78 ASN A CA 1
ATOM 635 C C . ASN A 1 78 ? 1.528 2.035 -7.493 1.00 88.44 78 ASN A C 1
ATOM 637 O O . ASN A 1 78 ? 1.600 1.189 -8.392 1.00 88.44 78 ASN A O 1
ATOM 641 N N . ASP A 1 79 ? 0.633 3.012 -7.464 1.00 76.25 79 ASP A N 1
ATOM 642 C CA . ASP A 1 79 ? -0.188 3.309 -8.619 1.00 76.25 79 ASP A CA 1
ATOM 643 C C . ASP A 1 79 ? 0.748 3.538 -9.811 1.00 76.25 79 ASP A C 1
ATOM 645 O O . ASP A 1 79 ? 1.653 4.380 -9.791 1.00 76.25 79 ASP A O 1
ATOM 649 N N . GLY A 1 80 ? 0.604 2.708 -10.844 1.00 61.19 80 GLY A N 1
ATOM 650 C CA . GLY A 1 80 ? 1.287 2.965 -12.104 1.00 61.19 80 GLY A CA 1
ATOM 651 C C . GLY A 1 80 ? 0.828 4.320 -12.636 1.00 61.19 80 GLY A C 1
ATOM 652 O O . GLY A 1 80 ? -0.338 4.656 -12.454 1.00 61.19 80 GLY A O 1
ATOM 653 N N . LEU A 1 81 ? 1.749 5.067 -13.267 1.00 51.62 81 LEU A N 1
ATOM 654 C CA . LEU A 1 81 ? 1.550 6.330 -14.004 1.00 51.62 81 LEU A CA 1
ATOM 655 C C . LEU A 1 81 ? 0.063 6.672 -14.136 1.00 51.62 81 LEU A C 1
ATOM 657 O O . LEU A 1 81 ? -0.547 6.093 -15.031 1.00 51.62 81 LEU A O 1
ATOM 661 N N . ASN A 1 82 ? -0.480 7.486 -13.206 1.00 42.31 82 ASN A N 1
ATOM 662 C CA . ASN A 1 82 ? -1.913 7.746 -12.979 1.00 42.31 82 ASN A CA 1
ATOM 663 C C . ASN A 1 82 ? -2.739 7.465 -14.230 1.00 42.31 82 ASN A C 1
ATOM 665 O O . ASN A 1 82 ? -2.985 8.355 -15.049 1.00 42.31 82 ASN A O 1
ATOM 669 N N . THR A 1 83 ? -3.094 6.199 -14.432 1.00 35.62 83 THR A N 1
ATOM 670 C CA . THR A 1 83 ? -3.863 5.830 -15.603 1.00 35.62 83 THR A CA 1
ATOM 671 C C . THR A 1 83 ? -5.233 6.268 -15.182 1.00 35.62 83 THR A C 1
ATOM 673 O O . THR A 1 83 ? -5.794 5.644 -14.285 1.00 35.62 83 THR A O 1
ATOM 676 N N . ALA A 1 84 ? -5.701 7.402 -15.717 1.00 34.53 84 ALA A N 1
ATOM 677 C CA . ALA A 1 84 ? -7.075 7.830 -15.538 1.00 34.53 84 ALA A CA 1
ATOM 678 C C . ALA A 1 84 ? -7.913 6.569 -15.693 1.00 34.53 84 ALA A C 1
ATOM 680 O O . ALA A 1 84 ? -7.873 5.952 -16.761 1.00 34.53 84 ALA A O 1
ATOM 681 N N . THR A 1 85 ? -8.522 6.116 -14.593 1.00 35.91 85 THR A N 1
ATOM 682 C CA . THR A 1 85 ? -9.292 4.880 -14.570 1.00 35.91 85 THR A CA 1
ATOM 683 C C . THR A 1 85 ? -10.196 4.971 -15.782 1.00 35.91 85 THR A C 1
ATOM 685 O O . THR A 1 85 ? -10.953 5.949 -15.843 1.00 35.91 85 THR A O 1
ATOM 688 N N . PRO A 1 86 ? -10.085 4.087 -16.795 1.00 36.69 86 PRO A N 1
ATOM 689 C CA . PRO A 1 86 ? -10.989 4.181 -17.917 1.00 36.69 86 PRO A CA 1
ATOM 690 C C . PRO A 1 86 ? -12.369 4.071 -17.291 1.00 36.69 86 PRO A C 1
ATOM 692 O O . PRO A 1 86 ? -12.705 3.051 -16.681 1.00 36.69 86 PRO A O 1
ATOM 695 N N . ARG A 1 87 ? -13.140 5.169 -17.342 1.00 36.66 87 ARG A N 1
ATOM 696 C CA . ARG A 1 87 ? -14.567 5.100 -17.066 1.00 36.66 87 ARG A CA 1
ATOM 697 C C . ARG A 1 87 ? -15.016 3.956 -17.951 1.00 36.66 87 ARG A C 1
ATOM 699 O O . ARG A 1 87 ? -14.782 4.013 -19.156 1.00 36.66 87 ARG A O 1
ATOM 706 N N . ARG A 1 88 ? -15.584 2.902 -17.362 1.00 40.84 88 ARG A N 1
ATOM 707 C CA . ARG A 1 88 ? -16.399 1.975 -18.134 1.00 40.84 88 ARG A CA 1
ATOM 708 C C . ARG A 1 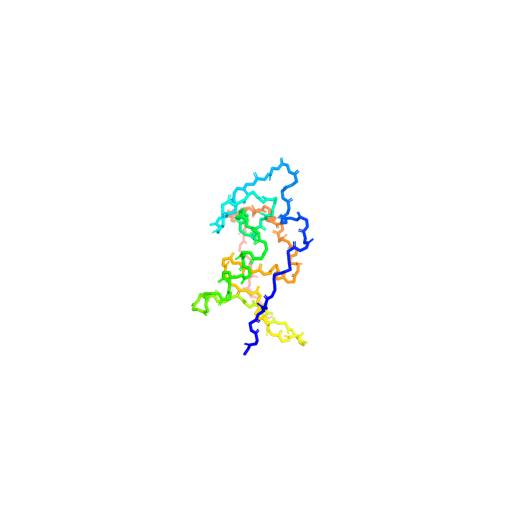88 ? -17.457 2.857 -18.781 1.00 40.84 88 ARG A C 1
ATOM 710 O O . ARG A 1 88 ? -18.440 3.211 -18.136 1.00 40.84 88 ARG A O 1
ATOM 717 N N . THR A 1 89 ? -17.219 3.294 -20.011 1.00 41.75 89 THR A N 1
ATOM 718 C CA . THR A 1 89 ? -18.295 3.686 -20.898 1.00 41.75 89 THR A CA 1
ATOM 719 C C . THR A 1 89 ? -19.191 2.467 -20.882 1.00 41.75 89 THR A C 1
ATOM 721 O O . THR A 1 89 ? -18.708 1.353 -21.103 1.00 41.75 89 THR A O 1
ATOM 724 N N . ALA A 1 90 ? -20.438 2.655 -20.452 1.00 48.78 90 ALA A N 1
ATOM 725 C CA . ALA A 1 90 ? -21.429 1.600 -20.497 1.00 48.78 90 ALA A CA 1
ATOM 726 C C . ALA A 1 90 ? -21.285 0.906 -21.852 1.00 48.78 90 ALA A C 1
ATOM 728 O O . ALA A 1 90 ? -21.171 1.580 -22.878 1.00 48.78 90 ALA A O 1
ATOM 729 N N . VAL A 1 91 ? -21.172 -0.421 -21.830 1.00 46.41 91 VAL A N 1
ATOM 730 C CA . VAL A 1 91 ? -21.208 -1.215 -23.050 1.00 46.41 91 VAL A CA 1
ATOM 731 C C . VAL A 1 91 ? -22.547 -0.874 -23.688 1.00 46.41 91 VAL A C 1
ATOM 733 O O . VAL A 1 91 ? -23.586 -1.309 -23.202 1.00 46.41 91 VAL A O 1
ATOM 736 N N . THR A 1 92 ? -22.539 -0.022 -24.713 1.00 51.12 92 THR A N 1
ATOM 737 C CA . THR A 1 92 ? -23.663 0.045 -25.634 1.00 51.12 92 THR A CA 1
ATOM 738 C C . THR A 1 92 ? -23.669 -1.318 -26.289 1.00 51.12 92 THR A C 1
ATOM 740 O O . THR A 1 92 ? -22.792 -1.635 -27.092 1.00 51.12 92 THR A O 1
ATOM 743 N N . GLU A 1 93 ? -24.588 -2.157 -25.831 1.00 49.88 93 GLU A N 1
ATOM 744 C CA . GLU A 1 93 ? -24.879 -3.453 -26.409 1.00 49.88 93 GLU A CA 1
ATOM 745 C C . GLU A 1 93 ? -25.037 -3.250 -27.918 1.00 49.88 93 GLU A C 1
ATOM 747 O O . GLU A 1 93 ? -25.884 -2.475 -28.369 1.00 49.88 93 GLU A O 1
ATOM 752 N N . LEU A 1 94 ? -24.137 -3.849 -28.701 1.00 54.19 94 LEU A N 1
ATOM 753 C CA . LEU A 1 94 ? -24.252 -3.836 -30.150 1.00 54.19 94 LEU A CA 1
ATOM 754 C C . LEU A 1 94 ? -25.568 -4.539 -30.483 1.00 54.19 94 LEU A C 1
ATOM 756 O O . LEU A 1 94 ? -25.702 -5.741 -30.254 1.00 54.19 94 LEU A O 1
ATOM 760 N N . ARG A 1 95 ? -26.545 -3.777 -30.987 1.00 58.88 95 ARG A N 1
ATOM 761 C CA . ARG A 1 95 ? -27.789 -4.330 -31.525 1.00 58.88 95 ARG A CA 1
ATOM 762 C C . ARG A 1 95 ? -27.407 -5.369 -32.589 1.00 58.88 95 ARG A C 1
ATOM 764 O O . ARG A 1 95 ? -26.642 -5.024 -33.492 1.00 58.88 95 ARG A O 1
ATOM 771 N N . PRO A 1 96 ? -27.897 -6.616 -32.503 1.00 58.03 96 PRO A N 1
ATOM 772 C CA . PRO A 1 96 ? -27.662 -7.591 -33.558 1.00 58.03 96 PRO A CA 1
ATOM 773 C C . PRO A 1 96 ? -28.253 -7.069 -34.880 1.00 58.03 96 PRO A C 1
ATOM 775 O O . PRO A 1 96 ? -29.320 -6.441 -34.846 1.00 58.03 96 PRO A O 1
ATOM 778 N N . PRO A 1 97 ? -27.570 -7.290 -36.020 1.00 57.19 97 PRO A N 1
ATOM 779 C CA . PRO A 1 97 ? -28.030 -6.816 -37.321 1.00 57.19 97 PRO A CA 1
ATOM 780 C C . PRO A 1 97 ? -29.424 -7.374 -37.608 1.00 57.19 97 PRO A C 1
ATOM 782 O O . PRO A 1 97 ? -29.694 -8.562 -37.404 1.00 57.19 97 PRO A O 1
ATOM 785 N N . GLY A 1 98 ? -30.326 -6.480 -38.003 1.00 58.06 98 GLY A N 1
ATOM 786 C CA . GLY A 1 98 ? -31.690 -6.841 -38.357 1.00 58.06 98 GLY A CA 1
ATOM 787 C C . GLY A 1 98 ? -31.732 -7.405 -39.778 1.00 58.06 98 GLY A C 1
ATOM 788 O O . GLY A 1 98 ? -30.840 -7.136 -40.577 1.00 58.06 98 GLY A O 1
ATOM 789 N N . PRO A 1 99 ? -32.788 -8.144 -40.148 1.00 59.62 99 PRO A N 1
ATOM 790 C CA . PRO A 1 99 ? -32.952 -8.692 -41.500 1.00 59.62 99 PRO A CA 1
ATOM 791 C C . PRO A 1 99 ? -33.126 -7.620 -42.599 1.00 59.62 99 PRO A C 1
ATOM 793 O O . PRO A 1 99 ? -33.310 -7.963 -43.762 1.00 59.62 99 PRO A O 1
ATOM 796 N N . GLU A 1 100 ? -33.106 -6.336 -42.233 1.00 58.69 100 GLU A N 1
ATOM 797 C CA . GLU A 1 100 ? -33.254 -5.168 -43.107 1.00 58.69 100 GLU A CA 1
ATOM 798 C C . GLU A 1 100 ? -31.914 -4.594 -43.609 1.00 58.69 100 GLU A C 1
ATOM 800 O O . GLU A 1 100 ? -31.908 -3.766 -44.520 1.00 58.69 100 GLU A O 1
ATOM 805 N N . ASP A 1 101 ? -30.782 -5.075 -43.084 1.00 58.38 101 ASP A N 1
ATOM 806 C CA . ASP A 1 101 ? -29.448 -4.733 -43.580 1.00 58.38 101 ASP A CA 1
ATOM 807 C C . ASP A 1 101 ? -29.164 -5.550 -44.857 1.00 58.38 101 ASP A C 1
ATOM 809 O O . ASP A 1 101 ? -28.602 -6.647 -44.824 1.00 58.38 101 ASP A O 1
ATOM 813 N N . GLY A 1 102 ? -29.645 -5.048 -45.998 1.00 58.16 102 GLY A N 1
ATOM 814 C CA . GLY A 1 102 ? -29.427 -5.656 -47.313 1.00 58.16 102 GLY A CA 1
ATOM 815 C C . GLY A 1 102 ? -27.935 -5.867 -47.629 1.00 58.16 102 GLY A C 1
ATOM 816 O O . GLY A 1 102 ? -27.080 -5.157 -47.093 1.00 58.16 102 GLY A O 1
ATOM 817 N N . PRO A 1 103 ? -27.591 -6.843 -48.491 1.00 52.59 103 PRO A N 1
ATOM 818 C CA . PRO A 1 103 ? -26.204 -7.203 -48.746 1.00 52.59 103 PRO A CA 1
ATOM 819 C C . PRO A 1 103 ? -25.452 -6.015 -49.351 1.00 52.59 103 PRO A C 1
ATOM 821 O O . PRO A 1 103 ? -25.841 -5.473 -50.383 1.00 52.59 103 PRO A O 1
ATOM 824 N N . LEU A 1 104 ? -24.367 -5.611 -48.690 1.00 57.16 104 LEU A N 1
ATOM 825 C CA . LEU A 1 104 ? -23.406 -4.673 -49.252 1.00 57.16 104 LEU A CA 1
ATOM 826 C C . LEU A 1 104 ? -22.721 -5.368 -50.433 1.00 57.16 104 LEU A C 1
ATOM 828 O O . LEU A 1 104 ? -21.896 -6.260 -50.229 1.00 57.16 104 LEU A O 1
ATOM 832 N N . ASP A 1 105 ? -23.091 -4.966 -51.650 1.00 49.81 105 ASP A N 1
ATOM 833 C CA . ASP A 1 105 ? -22.425 -5.355 -52.891 1.00 49.81 105 ASP A CA 1
ATOM 834 C C . ASP A 1 105 ? -20.948 -4.951 -52.818 1.00 49.81 105 ASP A C 1
ATOM 836 O O . ASP A 1 105 ? -20.560 -3.800 -53.031 1.00 49.81 105 ASP A O 1
ATOM 840 N N . LEU A 1 106 ? -20.112 -5.926 -52.477 1.00 56.22 106 LEU A N 1
ATOM 841 C CA . LEU A 1 106 ? -18.673 -5.850 -52.631 1.00 56.22 106 LEU A CA 1
ATOM 842 C C . LEU A 1 106 ? -18.325 -6.510 -53.965 1.00 56.22 106 LEU A C 1
ATOM 844 O O . LEU A 1 106 ? -18.689 -7.659 -54.199 1.00 56.22 106 LEU A O 1
ATOM 848 N N . PHE A 1 107 ? -17.560 -5.769 -54.769 1.00 50.38 107 PHE A N 1
ATOM 849 C CA . PHE A 1 107 ? -16.912 -6.126 -56.038 1.00 50.38 107 PHE A CA 1
ATOM 850 C C . PHE A 1 107 ? -17.681 -5.811 -57.332 1.00 50.38 107 PHE A C 1
ATOM 852 O O . PHE A 1 107 ? -18.447 -6.620 -57.846 1.00 50.38 107 PHE A O 1
ATOM 859 N N . ALA A 1 108 ? -17.310 -4.686 -57.956 1.00 41.50 108 ALA A N 1
ATOM 860 C CA . ALA A 1 108 ? -17.273 -4.565 -59.411 1.00 41.50 108 ALA A CA 1
ATOM 861 C C . ALA A 1 108 ? -16.071 -3.707 -59.862 1.00 41.50 108 ALA A C 1
ATOM 863 O O . ALA A 1 108 ? -16.020 -2.520 -59.557 1.00 41.50 108 ALA A O 1
ATOM 864 N N . ALA A 1 109 ? -15.176 -4.391 -60.593 1.00 45.31 109 ALA A N 1
ATOM 865 C CA . ALA A 1 109 ? -14.146 -3.960 -61.556 1.00 45.31 109 ALA A CA 1
ATOM 866 C C . ALA A 1 109 ? -13.054 -2.965 -61.122 1.00 45.31 109 ALA A C 1
ATOM 868 O O . ALA A 1 109 ? -13.314 -1.745 -61.071 1.00 45.31 109 ALA A O 1
#

Secondary structure (DSSP, 8-state):
-PPP-S----SGGGB-SS--EE-TTT--EESBB-TT--B--HHHHHHHHHH-TTSPEEEPPPBTTB---EEEESSSBPPPTT------------PPPPTTS--------

Radius of gyration: 22.46 Å; Cα contacts (8 Å, |Δi|>4): 136; chains: 1; bounding box: 50×25×76 Å

Organism: NCBI:txid66430